Protein AF-A0A945MH71-F1 (afdb_monomer)

Solvent-accessible surface area (backbone atoms only — not comparable to full-atom values): 4890 Å² total; per-residue (Å²): 71,37,43,34,22,27,82,86,70,46,81,74,48,74,54,73,81,85,75,82,40,66,83,48,77,45,96,87,72,52,74,48,89,43,53,62,59,92,91,62,86,83,91,83,85,86,85,79,90,78,63,95,85,72,61,77,64,50,76,50,79,50,90,84,84,84,82,89,128

Nearest PDB structures (foldseek):
  8r6p-assembly1_J  TM=1.932E-01  e=4.673E+00  Mycolicibacterium smegmatis MC2 155

Secondary structure (DSSP, 8-state):
-EEEE-TTS-EEEEE----PPP-EE-TTS-EE--SS-TT------------TT----EEEE--------

Radius of gyration: 17.53 Å; Cα contacts (8 Å, |Δi|>4): 88; chains: 1; bounding box: 41×17×49 Å

pLDDT: mean 76.71, std 12.38, range [47.44, 92.62]

Mean predicted aligned error: 9.08 Å

Sequence (69 aa):
IVNLWSPTTELIHQDSVFISGANQKYFSGIQSDTALEPGSTSKFRLVIPLSEGDEVSYRTYQIRWEAYK

Structure (mmCIF, N/CA/C/O backbone):
data_AF-A0A945MH71-F1
#
_entry.id   AF-A0A945MH71-F1
#
loop_
_atom_site.group_PDB
_atom_site.id
_atom_site.type_symbol
_atom_site.label_atom_id
_atom_site.label_alt_id
_atom_site.label_comp_id
_atom_site.label_asym_id
_atom_site.label_entity_id
_atom_site.label_seq_id
_atom_site.pdbx_PDB_ins_code
_atom_site.Cartn_x
_atom_site.Cartn_y
_atom_site.Cartn_z
_atom_site.occupancy
_atom_site.B_iso_or_equiv
_atom_site.auth_seq_id
_atom_site.auth_comp_id
_atom_site.auth_asym_id
_atom_site.auth_atom_id
_atom_site.pdbx_PDB_model_num
ATOM 1 N N . ILE A 1 1 ? 3.606 -1.497 2.620 1.00 83.81 1 ILE A N 1
ATOM 2 C CA . ILE A 1 1 ? 2.912 -2.060 3.807 1.00 83.81 1 ILE A CA 1
ATOM 3 C C . ILE A 1 1 ? 1.852 -1.070 4.253 1.00 83.81 1 ILE A C 1
ATOM 5 O O . ILE A 1 1 ? 2.126 0.125 4.270 1.00 83.81 1 ILE A O 1
ATOM 9 N N 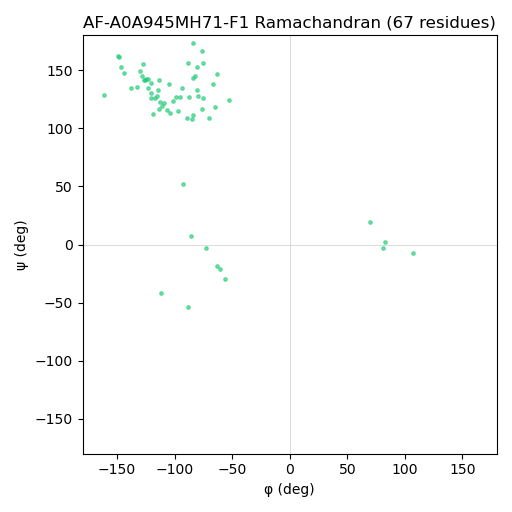. VAL A 1 2 ? 0.657 -1.545 4.569 1.00 87.62 2 VAL A N 1
ATOM 10 C CA . VAL A 1 2 ? -0.467 -0.742 5.041 1.00 87.62 2 VAL A CA 1
ATOM 11 C C . VAL A 1 2 ? -0.919 -1.273 6.381 1.00 87.62 2 VAL A C 1
ATOM 13 O O . VAL A 1 2 ? -1.080 -2.478 6.526 1.00 87.62 2 VAL A O 1
ATOM 16 N N . ASN A 1 3 ? -1.152 -0.359 7.315 1.00 90.50 3 ASN A N 1
ATOM 17 C CA . ASN A 1 3 ? -1.693 -0.672 8.628 1.00 90.50 3 ASN A CA 1
ATOM 18 C C . ASN A 1 3 ? -3.008 0.083 8.830 1.00 90.50 3 ASN A C 1
ATOM 20 O O . ASN A 1 3 ? -3.128 1.257 8.454 1.00 90.50 3 ASN A O 1
ATOM 24 N N . LEU A 1 4 ? -3.969 -0.606 9.428 1.00 90.06 4 LEU A N 1
ATOM 25 C CA . LEU A 1 4 ? -5.290 -0.115 9.778 1.00 90.06 4 LEU A CA 1
ATOM 26 C C . LEU A 1 4 ? -5.428 -0.098 11.297 1.00 90.06 4 LEU A C 1
ATOM 28 O O . LEU A 1 4 ? -5.087 -1.088 11.944 1.00 90.06 4 LEU A O 1
ATOM 32 N N . TRP A 1 5 ? -5.926 1.005 11.847 1.00 91.50 5 TRP A N 1
ATOM 33 C CA . TRP A 1 5 ? -5.906 1.236 13.287 1.00 91.50 5 TRP A CA 1
ATOM 34 C C . TRP A 1 5 ? -7.266 1.653 13.836 1.00 91.50 5 TRP A C 1
ATOM 36 O O . TRP A 1 5 ? -8.041 2.340 13.157 1.00 91.50 5 TRP A O 1
ATOM 46 N N . SER A 1 6 ? -7.507 1.279 15.089 1.00 91.38 6 SER A N 1
ATOM 47 C CA . SER A 1 6 ? -8.684 1.667 15.859 1.00 91.38 6 SER A CA 1
ATOM 48 C C . SER A 1 6 ? -8.598 3.117 16.356 1.00 91.38 6 SER A C 1
ATOM 50 O O . SER A 1 6 ? -7.515 3.718 16.351 1.00 91.38 6 SER A O 1
ATOM 52 N N . PRO A 1 7 ? -9.707 3.706 16.845 1.00 90.38 7 PRO A N 1
ATOM 53 C CA . PRO A 1 7 ? -9.684 4.998 17.533 1.00 90.38 7 PRO A CA 1
ATOM 54 C C . PRO A 1 7 ? -8.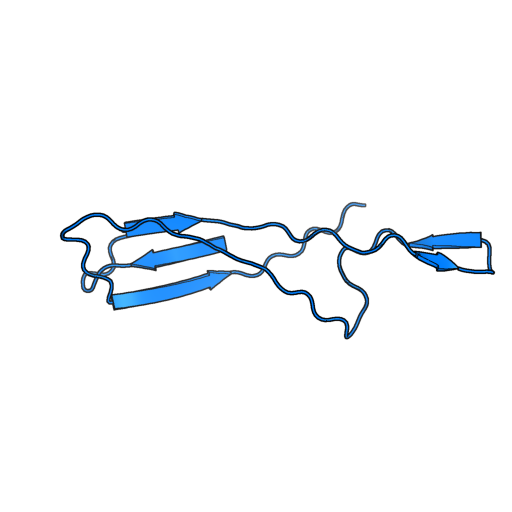734 5.036 18.737 1.00 90.38 7 PRO A C 1
ATOM 56 O O . PRO A 1 7 ? -8.175 6.087 19.041 1.00 90.38 7 PRO A O 1
ATOM 59 N N . THR A 1 8 ? -8.527 3.892 19.393 1.00 92.62 8 THR A N 1
ATOM 60 C CA . THR A 1 8 ? -7.642 3.705 20.556 1.00 92.62 8 THR A CA 1
ATOM 61 C C . THR A 1 8 ? -6.191 3.419 20.175 1.00 92.62 8 THR A C 1
ATOM 63 O O . THR A 1 8 ? -5.371 3.151 21.048 1.00 92.62 8 THR A O 1
ATOM 66 N N . THR A 1 9 ? -5.845 3.522 18.890 1.00 87.75 9 THR A N 1
ATOM 67 C CA . THR A 1 9 ? -4.511 3.267 18.325 1.00 87.75 9 THR A CA 1
ATOM 68 C C . THR A 1 9 ? -4.051 1.808 18.309 1.00 87.75 9 THR A C 1
ATOM 70 O O . THR A 1 9 ? -2.867 1.514 18.142 1.00 87.75 9 THR A O 1
ATOM 73 N N . GLU A 1 10 ? -4.991 0.874 18.413 1.00 90.69 10 GLU A N 1
ATOM 74 C CA . GLU A 1 10 ? -4.728 -0.561 18.320 1.00 90.69 10 GLU A CA 1
ATOM 75 C C . GLU A 1 10 ? -4.688 -1.005 16.850 1.00 90.69 10 GLU A C 1
ATOM 77 O O . GLU A 1 10 ? -5.420 -0.482 16.006 1.00 90.69 10 GLU A O 1
ATOM 82 N N . LEU A 1 11 ? -3.802 -1.950 16.517 1.00 88.62 11 LEU A N 1
ATOM 83 C CA . LEU A 1 11 ? -3.671 -2.474 15.156 1.00 88.62 11 LEU A CA 1
ATOM 84 C C . LEU A 1 11 ? -4.820 -3.446 14.863 1.00 88.62 11 LEU A C 1
ATOM 86 O O . LEU A 1 11 ? -4.895 -4.504 15.479 1.00 88.62 11 LEU A O 1
ATOM 90 N N . ILE A 1 12 ? -5.665 -3.106 13.891 1.00 90.38 12 ILE A N 1
ATOM 91 C CA . ILE A 1 12 ? -6.791 -3.943 13.454 1.00 90.38 12 ILE A CA 1
ATOM 92 C C . ILE A 1 12 ? -6.325 -4.900 12.356 1.00 90.38 12 ILE A C 1
ATOM 94 O O . ILE A 1 12 ? -6.464 -6.114 12.468 1.00 90.38 12 ILE A O 1
ATOM 98 N N . HIS A 1 13 ? -5.710 -4.357 11.300 1.00 88.06 13 HIS A N 1
ATOM 99 C CA . HIS A 1 13 ? -5.262 -5.141 10.149 1.00 88.06 13 HIS A CA 1
ATOM 100 C C . HIS A 1 13 ? -3.979 -4.597 9.526 1.00 88.06 13 HIS A C 1
ATOM 102 O O . HIS A 1 13 ? -3.694 -3.398 9.564 1.00 88.06 13 HIS A O 1
ATOM 108 N N . GLN A 1 14 ? -3.224 -5.494 8.895 1.00 88.81 14 GLN A N 1
ATOM 109 C CA . GLN A 1 14 ? -2.017 -5.179 8.147 1.00 88.81 14 GLN A CA 1
ATOM 110 C C . GLN A 1 14 ? -1.985 -5.985 6.851 1.00 88.81 14 GLN A C 1
ATOM 112 O O . GLN A 1 14 ? -2.237 -7.186 6.862 1.00 88.81 14 GLN A O 1
ATOM 117 N N . ASP A 1 15 ? -1.645 -5.326 5.745 1.00 86.75 15 ASP A N 1
ATOM 118 C CA . ASP A 1 15 ? -1.467 -5.990 4.453 1.00 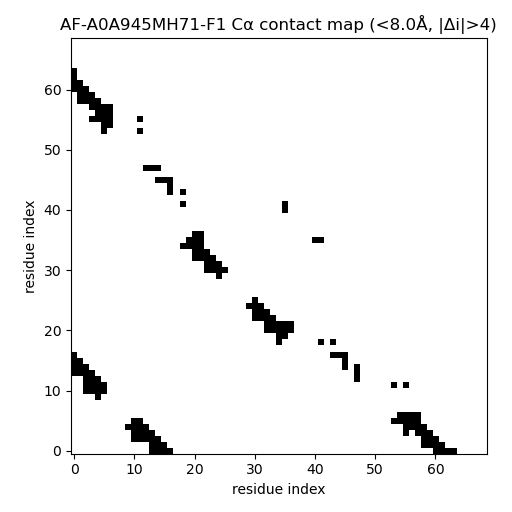86.75 15 ASP A CA 1
ATOM 119 C C . ASP A 1 15 ? -0.411 -5.273 3.591 1.00 86.75 15 ASP A C 1
ATOM 121 O O . ASP A 1 15 ? -0.032 -4.118 3.831 1.00 86.75 15 ASP A O 1
ATOM 125 N N . SER A 1 16 ? 0.110 -5.952 2.575 1.00 87.81 16 SER A N 1
ATOM 126 C CA . SER A 1 16 ? 1.088 -5.410 1.640 1.00 87.81 16 SER A CA 1
ATOM 127 C C . SER A 1 16 ? 0.872 -5.943 0.231 1.00 87.81 16 SER A C 1
ATOM 129 O O . SER A 1 16 ? 0.479 -7.084 0.034 1.00 87.81 16 SER A O 1
ATOM 131 N N . VAL A 1 17 ? 1.183 -5.110 -0.759 1.00 84.25 17 VAL A N 1
ATOM 132 C CA . VAL A 1 17 ? 1.164 -5.495 -2.169 1.00 84.25 17 VAL A CA 1
ATOM 133 C C . VAL A 1 17 ? 2.510 -5.163 -2.792 1.00 84.25 17 VAL A C 1
ATOM 135 O O . VAL A 1 17 ? 3.108 -4.130 -2.472 1.00 84.25 17 VAL A O 1
ATOM 138 N N . PHE A 1 18 ? 2.970 -6.044 -3.673 1.00 80.31 18 PHE A N 1
ATOM 139 C CA . PHE A 1 18 ? 4.191 -5.874 -4.447 1.00 80.31 18 PHE A CA 1
ATOM 140 C C . PHE A 1 18 ? 3.825 -5.505 -5.881 1.00 80.31 18 PHE A C 1
ATOM 142 O O . PHE A 1 18 ? 2.885 -6.057 -6.453 1.00 80.31 18 PHE A O 1
ATOM 149 N N . ILE A 1 19 ? 4.560 -4.554 -6.451 1.00 76.12 19 ILE A N 1
ATOM 150 C CA . ILE A 1 19 ? 4.411 -4.141 -7.844 1.00 76.12 19 ILE A CA 1
ATOM 151 C C . ILE A 1 19 ? 5.695 -4.545 -8.560 1.00 76.12 19 ILE A C 1
ATOM 153 O O . ILE A 1 19 ? 6.772 -4.062 -8.216 1.00 76.12 19 ILE A O 1
ATOM 157 N N . SER A 1 20 ? 5.575 -5.448 -9.529 1.00 70.00 20 SER A N 1
ATOM 158 C CA . SER A 1 20 ? 6.673 -5.815 -10.424 1.00 70.00 20 SER A CA 1
ATOM 159 C C . SER A 1 20 ? 6.797 -4.796 -11.555 1.00 70.00 20 SER A C 1
ATOM 161 O O . SER A 1 20 ? 5.788 -4.281 -12.042 1.00 70.00 20 SER A O 1
ATOM 163 N N . GLY A 1 21 ? 8.030 -4.526 -11.980 1.00 64.00 21 GLY A N 1
ATOM 164 C CA . GLY A 1 21 ? 8.301 -3.605 -13.083 1.00 64.00 21 GLY A CA 1
ATOM 165 C C . GLY A 1 21 ? 8.209 -4.206 -14.459 1.00 64.00 21 GLY A C 1
ATOM 166 O O . GLY A 1 21 ? 8.045 -5.413 -14.632 1.00 64.00 21 GLY A O 1
ATOM 167 N N . ALA A 1 22 ? 8.326 -3.320 -15.443 1.00 60.94 22 ALA A N 1
ATOM 168 C CA . ALA A 1 22 ? 8.397 -3.690 -16.842 1.00 60.94 22 ALA A CA 1
ATOM 169 C C . ALA A 1 22 ? 9.823 -4.135 -17.189 1.00 60.94 22 ALA A C 1
ATOM 171 O O . ALA A 1 22 ? 10.789 -3.455 -16.854 1.00 60.94 22 ALA A O 1
ATOM 172 N N . ASN A 1 23 ? 9.954 -5.263 -17.890 1.00 57.97 23 ASN A N 1
ATOM 173 C CA . ASN A 1 23 ? 11.234 -5.687 -18.446 1.00 57.97 23 ASN A CA 1
ATOM 174 C C . ASN A 1 23 ? 11.427 -4.992 -19.803 1.00 57.97 23 ASN A C 1
ATOM 176 O O . ASN A 1 23 ? 10.719 -5.305 -20.764 1.00 57.97 23 ASN A O 1
ATOM 180 N N . GLN A 1 24 ? 12.339 -4.022 -19.878 1.00 56.38 24 GLN A N 1
ATOM 181 C CA . GLN A 1 24 ? 12.586 -3.246 -21.095 1.00 56.38 24 GLN A CA 1
ATOM 182 C C . GLN A 1 24 ? 13.950 -3.625 -21.692 1.00 56.38 24 GLN A C 1
ATOM 184 O O . GLN A 1 24 ? 14.993 -3.481 -21.051 1.00 56.38 24 GLN A O 1
ATOM 189 N N . LYS A 1 25 ? 13.950 -4.082 -22.952 1.00 55.97 25 LYS A N 1
ATOM 190 C CA . LYS A 1 25 ? 15.169 -4.323 -23.736 1.00 55.97 25 LYS A CA 1
ATOM 191 C C . LYS A 1 25 ? 15.446 -3.119 -24.631 1.00 55.97 25 LYS A C 1
ATOM 193 O O . LYS A 1 25 ? 14.670 -2.831 -25.542 1.00 55.97 25 LYS A O 1
ATOM 198 N N . TYR A 1 26 ? 16.552 -2.426 -24.387 1.00 57.06 26 TYR A N 1
ATOM 199 C CA . TYR A 1 26 ? 16.975 -1.297 -25.213 1.00 57.06 26 TYR A CA 1
ATOM 200 C C . TYR A 1 26 ? 17.678 -1.785 -26.490 1.00 57.06 26 TYR A C 1
ATOM 202 O O . TYR A 1 26 ? 18.303 -2.848 -26.507 1.00 57.06 26 TYR A O 1
ATOM 210 N N . PHE A 1 27 ? 17.617 -0.993 -27.568 1.00 56.31 27 PHE A N 1
ATOM 211 C CA . PHE A 1 27 ? 18.272 -1.309 -28.852 1.00 56.31 27 PHE A CA 1
ATOM 212 C C . PHE A 1 27 ? 19.803 -1.447 -28.727 1.00 56.31 27 PHE A C 1
ATOM 214 O O . PHE A 1 27 ? 20.435 -2.108 -29.543 1.00 56.31 27 PHE A O 1
ATOM 221 N N . SER A 1 28 ? 20.386 -0.869 -27.671 1.00 69.94 28 SER A N 1
ATOM 222 C CA . SER A 1 28 ? 21.793 -1.014 -27.276 1.00 69.94 28 SER A CA 1
ATOM 223 C C . SER A 1 28 ? 22.144 -2.386 -26.681 1.00 69.94 28 SER A C 1
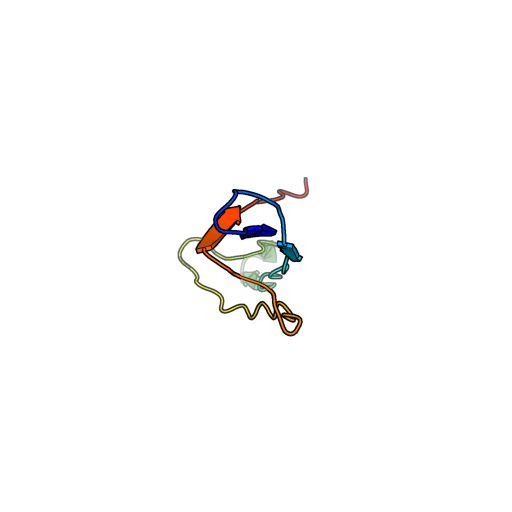ATOM 225 O O . SER A 1 28 ? 23.300 -2.618 -26.342 1.00 69.94 28 SER A O 1
ATOM 227 N N . GLY A 1 29 ? 21.171 -3.289 -26.522 1.00 57.16 29 GLY A N 1
ATOM 228 C CA . GLY A 1 29 ? 21.365 -4.605 -25.911 1.00 57.16 29 GLY A CA 1
ATOM 229 C C . GLY A 1 29 ? 21.328 -4.606 -24.381 1.00 57.16 29 GLY A C 1
ATOM 230 O O . GLY A 1 29 ? 21.484 -5.666 -23.783 1.00 57.16 29 GLY A O 1
ATOM 231 N N . ILE A 1 30 ? 21.092 -3.454 -23.744 1.00 56.28 30 ILE A N 1
ATOM 232 C CA . ILE A 1 30 ? 20.979 -3.342 -22.285 1.00 56.28 30 ILE A CA 1
ATOM 233 C C . ILE A 1 30 ? 19.580 -3.800 -21.852 1.00 56.28 30 ILE A C 1
ATOM 235 O O . ILE A 1 30 ? 18.571 -3.315 -22.370 1.00 56.28 30 ILE A O 1
ATOM 239 N N . GLN A 1 31 ? 19.533 -4.730 -20.899 1.00 56.72 31 GLN A N 1
ATOM 240 C CA . GLN A 1 31 ? 18.326 -5.146 -20.191 1.00 56.72 31 GLN A CA 1
ATOM 241 C C . GLN A 1 31 ? 18.336 -4.472 -18.815 1.00 56.72 31 GLN A C 1
ATOM 243 O O . GLN A 1 31 ? 19.324 -4.579 -18.091 1.00 56.72 31 GLN A O 1
ATOM 248 N N . SER A 1 32 ? 17.281 -3.723 -18.492 1.00 58.88 32 SER A N 1
ATOM 249 C CA . SER A 1 32 ? 17.124 -3.065 -17.190 1.00 58.88 32 SER A CA 1
ATOM 250 C C . SER A 1 32 ? 15.988 -3.739 -16.428 1.00 58.88 32 SER A C 1
ATOM 252 O O . SER A 1 32 ? 14.847 -3.722 -16.886 1.00 58.88 32 SER A O 1
ATOM 254 N N . ASP A 1 33 ? 16.297 -4.314 -15.268 1.00 58.03 33 ASP A N 1
ATOM 255 C CA . ASP A 1 33 ? 15.325 -4.957 -14.376 1.00 58.03 33 ASP A CA 1
ATOM 256 C C . ASP A 1 33 ? 14.814 -3.962 -13.320 1.00 58.03 33 ASP A C 1
ATOM 258 O O . ASP A 1 33 ? 14.875 -4.206 -12.114 1.00 58.03 33 ASP A O 1
ATOM 262 N N . THR A 1 34 ? 14.332 -2.791 -13.749 1.00 59.22 34 THR A N 1
ATOM 263 C CA . THR A 1 34 ? 13.802 -1.802 -12.797 1.00 59.22 34 THR A CA 1
ATOM 264 C C . THR A 1 34 ? 12.317 -2.057 -12.526 1.00 59.22 34 THR A C 1
ATOM 266 O O . THR A 1 34 ? 11.503 -2.122 -13.444 1.00 59.22 34 THR A O 1
ATOM 269 N N . ALA A 1 35 ? 11.940 -2.168 -11.245 1.00 64.62 35 ALA A N 1
ATOM 270 C CA . ALA A 1 35 ? 10.561 -2.428 -10.809 1.00 64.62 35 ALA A CA 1
ATOM 271 C C . ALA A 1 35 ? 9.553 -1.309 -11.185 1.00 64.62 35 ALA A C 1
ATOM 273 O O . ALA A 1 35 ? 8.347 -1.527 -11.185 1.00 64.62 35 ALA A O 1
ATOM 274 N N . LEU A 1 36 ? 10.027 -0.105 -11.505 1.00 66.50 36 LEU A N 1
ATOM 275 C CA . LEU A 1 36 ? 9.245 0.999 -12.063 1.00 66.50 36 LEU A CA 1
ATOM 276 C C . LEU A 1 36 ? 10.231 1.982 -12.707 1.00 66.50 36 LEU A C 1
ATOM 278 O O . LEU A 1 36 ? 11.183 2.397 -12.049 1.00 66.50 36 LEU A O 1
ATOM 282 N N . GLU A 1 37 ? 10.016 2.377 -13.960 1.00 69.00 37 GLU A N 1
ATOM 283 C CA . GLU A 1 37 ? 10.868 3.383 -14.609 1.00 69.00 37 GLU A CA 1
ATOM 284 C C . GLU A 1 37 ? 10.770 4.740 -13.882 1.00 69.00 37 GLU A C 1
ATOM 286 O O . GLU A 1 37 ? 9.688 5.082 -13.378 1.00 69.00 37 GLU A O 1
ATOM 291 N N . PRO A 1 38 ? 11.846 5.549 -13.833 1.00 68.00 38 PRO A N 1
ATOM 292 C CA . PRO A 1 38 ? 11.790 6.894 -13.269 1.00 68.00 38 PRO A CA 1
ATOM 293 C C . PRO A 1 38 ? 10.667 7.725 -13.907 1.00 68.00 38 PRO A C 1
ATOM 295 O O . PRO A 1 38 ? 10.595 7.873 -15.124 1.00 68.00 38 PRO A O 1
ATOM 298 N N . GLY A 1 39 ? 9.767 8.264 -13.082 1.00 72.69 39 GLY A N 1
ATOM 299 C CA . GLY A 1 39 ? 8.608 9.040 -13.543 1.00 72.69 39 GLY A CA 1
ATOM 300 C C . GLY A 1 39 ? 7.411 8.209 -14.023 1.00 72.69 39 GLY A C 1
ATOM 301 O O . GLY A 1 39 ? 6.366 8.781 -14.330 1.00 72.69 39 GLY A O 1
ATOM 302 N N . SER A 1 40 ? 7.515 6.877 -14.053 1.00 71.69 40 SER A N 1
ATOM 303 C CA . SER A 1 40 ? 6.368 6.010 -14.325 1.00 71.69 40 SER A CA 1
ATOM 304 C C . SER A 1 40 ? 5.432 5.916 -13.116 1.00 71.69 40 SER A C 1
ATOM 306 O O . SER A 1 40 ? 5.813 6.157 -11.970 1.00 71.69 40 SER A O 1
ATOM 308 N N . THR A 1 41 ? 4.169 5.581 -13.376 1.00 75.62 41 THR A N 1
ATOM 309 C CA . THR A 1 41 ? 3.168 5.316 -12.337 1.00 75.62 41 THR A CA 1
ATOM 310 C C . THR A 1 41 ? 2.573 3.937 -12.573 1.00 75.62 41 THR A C 1
ATOM 312 O O . THR A 1 41 ? 2.363 3.532 -13.716 1.00 75.62 41 THR A O 1
ATOM 315 N N . S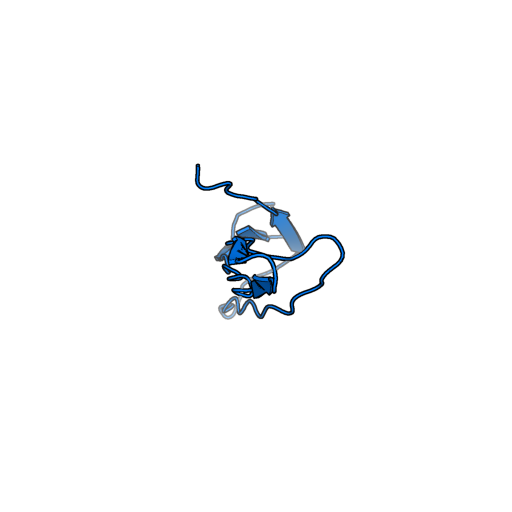ER A 1 42 ? 2.293 3.206 -11.496 1.00 76.56 42 SER A N 1
ATOM 316 C CA . SER A 1 42 ? 1.613 1.914 -11.568 1.00 76.56 42 S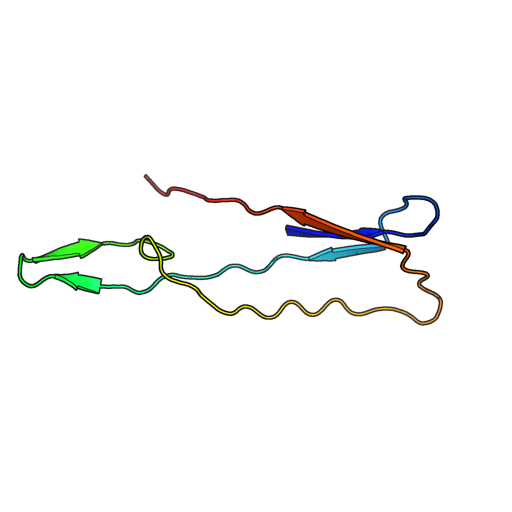ER A CA 1
ATOM 317 C C . SER A 1 42 ? 0.428 1.890 -10.619 1.00 76.56 42 SER A C 1
ATOM 319 O O . SER A 1 42 ? 0.447 2.498 -9.546 1.00 76.56 42 SER A O 1
ATOM 321 N N . LYS A 1 43 ? -0.630 1.200 -11.040 1.00 81.75 43 LYS A N 1
ATOM 322 C CA . LYS A 1 43 ? -1.843 1.020 -10.246 1.00 81.75 43 LYS A CA 1
ATOM 323 C C . LYS A 1 43 ? -1.725 -0.281 -9.469 1.00 81.75 43 LYS A C 1
ATOM 325 O O . LYS A 1 43 ? -1.391 -1.316 -10.036 1.00 81.75 43 LYS A O 1
ATOM 330 N N . PHE A 1 44 ? -2.075 -0.237 -8.192 1.00 81.88 44 PHE A N 1
ATOM 331 C CA . PHE A 1 44 ? -2.183 -1.419 -7.346 1.00 81.88 44 PHE A CA 1
ATOM 332 C C . PHE A 1 44 ? -3.546 -1.452 -6.660 1.00 81.88 44 PHE A C 1
ATOM 334 O O . PHE A 1 44 ? -4.178 -0.413 -6.456 1.00 81.88 44 PHE A O 1
ATOM 341 N N . ARG A 1 45 ? -3.996 -2.653 -6.285 1.00 83.00 45 ARG A N 1
ATOM 342 C CA . ARG A 1 45 ? -5.205 -2.853 -5.483 1.00 83.00 45 ARG A CA 1
ATOM 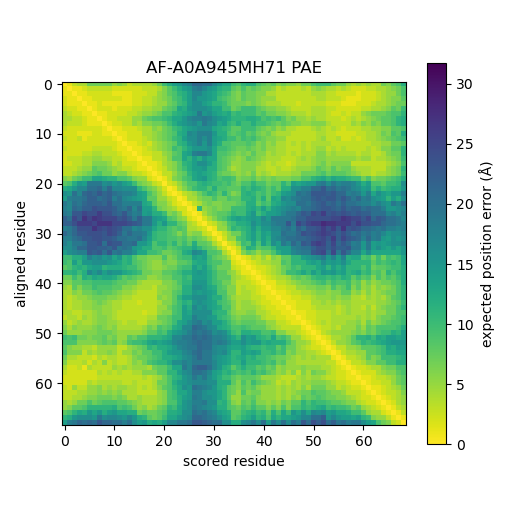343 C C . ARG A 1 45 ? -4.832 -3.577 -4.198 1.00 83.00 45 ARG A C 1
ATOM 345 O O . ARG A 1 45 ? -4.235 -4.643 -4.254 1.00 83.00 45 ARG A O 1
ATOM 352 N N . LEU A 1 46 ? -5.212 -2.995 -3.067 1.00 82.94 46 LEU A N 1
ATOM 353 C CA . LEU A 1 46 ? -5.097 -3.606 -1.746 1.00 82.94 46 LEU A CA 1
ATOM 354 C C . LEU A 1 46 ? -6.508 -3.817 -1.199 1.00 82.94 46 LEU A C 1
ATOM 356 O O . LEU A 1 46 ? -7.295 -2.868 -1.192 1.00 82.94 46 LEU A O 1
ATOM 360 N N . VAL A 1 47 ? -6.824 -5.034 -0.762 1.00 84.81 47 VAL A N 1
ATOM 361 C CA . VAL A 1 47 ? -8.135 -5.381 -0.206 1.00 84.81 47 VAL A CA 1
ATOM 362 C C . VAL A 1 47 ? -7.926 -5.842 1.225 1.00 84.81 47 VAL A C 1
ATOM 364 O O . VAL A 1 47 ? -7.337 -6.889 1.447 1.00 84.81 47 VAL A O 1
ATOM 367 N N . ILE A 1 48 ? -8.419 -5.054 2.177 1.00 83.62 48 ILE A N 1
ATOM 368 C CA . ILE A 1 48 ? -8.368 -5.392 3.598 1.00 83.62 48 ILE A CA 1
ATOM 369 C C . ILE A 1 48 ? -9.776 -5.849 3.991 1.00 83.62 48 ILE A C 1
ATOM 371 O O . ILE A 1 48 ? -10.694 -5.027 3.915 1.00 83.62 48 ILE A O 1
ATOM 375 N N . PRO A 1 49 ? -9.987 -7.131 4.335 1.00 82.31 49 PRO A N 1
ATOM 376 C CA . PRO A 1 49 ? -11.27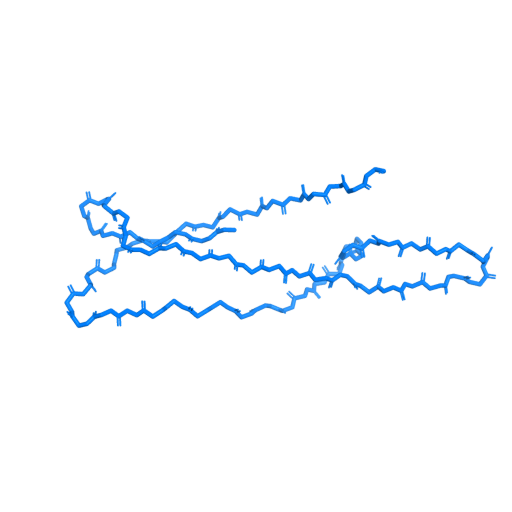0 -7.575 4.865 1.00 82.31 49 PRO A CA 1
ATOM 377 C C . PRO A 1 49 ? -11.492 -6.932 6.237 1.00 82.31 49 PRO A C 1
ATOM 379 O O . PRO A 1 49 ? -10.552 -6.842 7.018 1.00 82.31 49 PRO A O 1
ATOM 382 N N . LEU A 1 50 ? -12.715 -6.474 6.504 1.00 84.25 50 LEU A N 1
ATOM 383 C CA . LEU A 1 50 ? -13.133 -5.969 7.813 1.00 84.25 50 LEU A CA 1
ATOM 384 C C . LEU A 1 50 ? -14.186 -6.914 8.381 1.00 84.25 50 LEU A C 1
ATOM 386 O O . LEU A 1 50 ? -15.037 -7.407 7.632 1.00 84.25 50 LEU A O 1
ATOM 390 N N . SER A 1 51 ? -14.128 -7.151 9.683 1.00 86.06 51 SER A N 1
ATOM 391 C CA . SER A 1 51 ? -15.145 -7.894 10.419 1.00 86.06 51 SER A CA 1
ATOM 392 C C . SER A 1 51 ? -16.241 -6.950 10.913 1.00 86.06 51 SER A C 1
ATOM 394 O O . SER A 1 51 ? -16.043 -5.743 11.069 1.00 86.06 51 SER A O 1
ATOM 396 N N . GLU A 1 52 ? -17.429 -7.497 11.160 1.00 81.25 52 GLU A N 1
ATOM 397 C CA . GLU A 1 52 ? -18.526 -6.733 11.750 1.00 81.25 52 GLU A CA 1
ATOM 398 C C . GLU A 1 52 ? -18.138 -6.313 13.180 1.00 81.25 52 GLU A C 1
ATOM 400 O O . GLU A 1 52 ? -17.864 -7.164 14.025 1.00 81.25 52 GLU A O 1
ATOM 405 N N . GLY A 1 53 ? -18.069 -5.002 13.434 1.00 81.75 53 GLY A N 1
ATOM 406 C CA . GLY A 1 53 ? -17.627 -4.431 14.715 1.00 81.75 53 GLY A CA 1
ATOM 407 C C . GLY A 1 53 ? -16.240 -3.777 14.703 1.00 81.75 53 GLY A C 1
ATOM 408 O O . GLY A 1 53 ? -15.895 -3.119 15.682 1.00 81.75 53 GLY A O 1
ATOM 409 N N . ASP A 1 54 ? -15.471 -3.886 13.614 1.00 83.69 54 ASP A N 1
ATOM 410 C CA . ASP A 1 54 ? -14.185 -3.189 13.499 1.00 83.69 54 ASP A CA 1
ATOM 411 C C . ASP A 1 54 ? -14.394 -1.670 13.350 1.00 83.69 54 ASP A C 1
ATOM 413 O O . ASP A 1 54 ? -14.818 -1.177 12.300 1.00 83.69 54 ASP A O 1
ATOM 417 N N . GLU A 1 55 ? -14.064 -0.898 14.389 1.00 86.50 55 GLU A N 1
ATOM 418 C CA . GLU A 1 55 ? -14.026 0.566 14.308 1.00 86.50 55 GLU A CA 1
ATOM 419 C C . GLU A 1 55 ? -12.684 1.042 13.754 1.00 86.50 55 GLU A C 1
ATOM 421 O O . GLU A 1 55 ? -11.657 0.969 14.419 1.00 86.50 55 GLU A O 1
ATOM 426 N N . VAL A 1 56 ? -12.690 1.589 12.540 1.00 85.75 56 VAL A N 1
ATOM 427 C CA . VAL A 1 56 ? -11.494 2.122 11.877 1.00 85.75 56 VAL A CA 1
ATOM 428 C C . VAL A 1 56 ? -11.430 3.636 12.046 1.00 85.75 56 VAL A C 1
ATOM 430 O O . VAL A 1 56 ? -12.360 4.339 11.660 1.00 85.75 56 VAL A O 1
ATOM 433 N N . SER A 1 57 ? -10.303 4.154 12.541 1.00 87.81 57 SER A N 1
ATOM 434 C CA . SER A 1 57 ? -10.097 5.602 12.715 1.00 87.81 57 SER A CA 1
ATOM 435 C C . SER A 1 57 ? -9.047 6.177 11.769 1.00 87.81 57 SER A C 1
ATOM 437 O O . SER A 1 57 ? -9.241 7.242 11.182 1.00 87.81 57 SER A O 1
ATOM 439 N N . TYR A 1 58 ? -7.935 5.467 11.563 1.00 86.81 58 TYR A N 1
ATOM 440 C CA . TYR A 1 58 ? -6.865 5.967 10.707 1.00 86.81 58 TYR A CA 1
ATOM 441 C C . TYR A 1 58 ? -6.097 4.859 9.986 1.00 86.81 58 TYR A C 1
ATOM 443 O O . TYR A 1 58 ? -6.126 3.678 10.342 1.00 86.81 58 TYR A O 1
ATOM 451 N N . ARG A 1 59 ? -5.400 5.268 8.921 1.00 87.38 59 ARG A N 1
ATOM 452 C CA . ARG A 1 59 ? -4.651 4.388 8.023 1.00 87.38 59 ARG A CA 1
ATOM 453 C C . ARG A 1 59 ? -3.265 4.952 7.766 1.00 87.38 59 ARG A C 1
ATOM 455 O O . ARG A 1 59 ? -3.120 6.135 7.468 1.00 87.38 59 ARG A O 1
ATOM 462 N N . THR A 1 60 ? -2.252 4.094 7.823 1.00 89.00 60 THR A N 1
ATOM 463 C CA . THR A 1 60 ? -0.869 4.474 7.519 1.00 89.00 60 THR A CA 1
ATOM 464 C C . THR A 1 60 ? -0.290 3.612 6.406 1.00 89.00 60 THR A C 1
ATOM 466 O O . THR A 1 60 ? -0.559 2.413 6.312 1.00 89.00 60 THR A O 1
ATOM 469 N N . TYR A 1 61 ? 0.508 4.241 5.540 1.00 87.25 61 TYR A N 1
ATOM 470 C CA . TYR A 1 61 ? 1.154 3.599 4.400 1.00 87.25 61 TYR A CA 1
ATOM 471 C C . TYR A 1 61 ? 2.665 3.749 4.522 1.00 87.25 61 TYR A C 1
ATOM 473 O O . TYR A 1 61 ? 3.178 4.847 4.716 1.00 87.25 61 TYR A O 1
ATOM 481 N N . GLN A 1 62 ? 3.375 2.640 4.364 1.00 86.19 62 GLN A N 1
ATOM 482 C CA . GLN A 1 62 ? 4.822 2.615 4.216 1.00 86.19 62 GLN A CA 1
ATOM 483 C C . GLN A 1 62 ? 5.173 2.151 2.809 1.00 86.19 62 GLN A C 1
ATOM 485 O O . GLN A 1 62 ? 4.804 1.041 2.404 1.00 86.19 62 GLN A O 1
ATOM 490 N N . ILE A 1 63 ? 5.918 2.990 2.098 1.00 80.94 63 ILE A N 1
ATOM 491 C CA . ILE A 1 63 ? 6.523 2.660 0.810 1.00 80.94 63 ILE A CA 1
ATOM 492 C C . ILE A 1 63 ? 7.955 2.207 1.091 1.00 80.94 63 ILE A C 1
ATOM 494 O O . ILE A 1 63 ? 8.699 2.896 1.787 1.00 80.94 63 ILE A O 1
ATOM 498 N N . ARG A 1 64 ? 8.320 1.027 0.587 1.00 79.88 64 ARG A N 1
ATOM 499 C CA . ARG A 1 64 ? 9.670 0.466 0.693 1.00 79.88 64 ARG A CA 1
ATOM 500 C C . ARG A 1 64 ? 10.162 0.127 -0.706 1.00 79.88 64 ARG A C 1
ATOM 502 O O . ARG A 1 64 ? 9.376 -0.342 -1.524 1.00 79.88 64 ARG A O 1
ATOM 509 N N . TRP A 1 65 ? 11.443 0.367 -0.944 1.00 73.19 65 TRP A N 1
ATOM 510 C CA . TRP A 1 65 ? 12.131 0.022 -2.180 1.00 73.19 65 TRP A CA 1
ATOM 511 C C . TRP A 1 65 ? 13.222 -0.985 -1.838 1.00 73.19 65 TRP A C 1
ATOM 513 O O . TRP A 1 65 ? 14.038 -0.722 -0.956 1.00 73.19 65 TRP A O 1
ATOM 523 N N . GLU A 1 66 ? 13.226 -2.125 -2.518 1.00 68.81 66 GLU A N 1
ATOM 524 C CA . GLU A 1 66 ? 14.303 -3.106 -2.425 1.00 68.81 66 GLU A CA 1
ATOM 52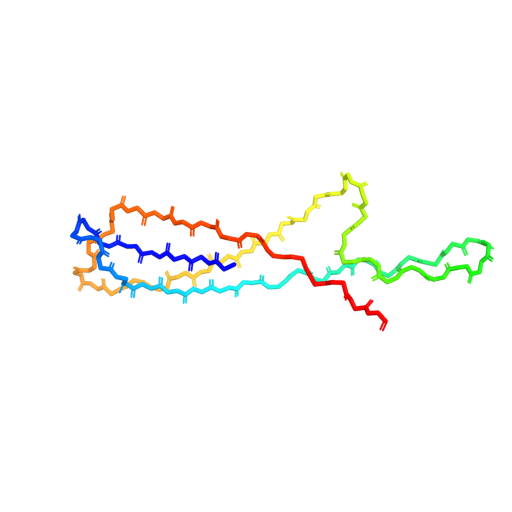5 C C . GLU A 1 66 ? 15.115 -3.041 -3.714 1.00 68.81 66 GLU A C 1
ATOM 527 O O . GLU A 1 66 ? 14.600 -3.303 -4.800 1.00 68.81 66 GLU A O 1
ATOM 532 N N . ALA A 1 67 ? 16.378 -2.639 -3.595 1.00 63.78 67 ALA A N 1
ATOM 533 C CA . ALA A 1 67 ? 17.332 -2.737 -4.686 1.00 63.78 67 ALA A CA 1
ATOM 534 C C . ALA A 1 67 ? 17.998 -4.112 -4.595 1.00 63.78 67 ALA A C 1
ATOM 536 O O . ALA A 1 67 ? 18.776 -4.362 -3.673 1.00 63.78 67 ALA A O 1
ATOM 537 N N . TYR A 1 68 ? 17.675 -5.000 -5.532 1.00 58.22 68 TYR A N 1
ATOM 538 C CA . TYR A 1 68 ? 18.415 -6.247 -5.702 1.00 58.22 68 TYR A CA 1
ATOM 539 C C . TYR A 1 68 ? 19.742 -5.911 -6.392 1.00 58.22 68 TYR A C 1
ATOM 541 O O . TYR A 1 68 ? 19.757 -5.194 -7.394 1.00 58.22 68 TYR A O 1
ATOM 549 N N . LYS A 1 69 ? 20.846 -6.334 -5.772 1.00 47.44 69 LYS A N 1
ATOM 550 C CA . LYS A 1 69 ? 22.221 -6.051 -6.197 1.00 47.44 69 LYS A CA 1
ATOM 551 C C . LYS A 1 69 ? 22.809 -7.224 -6.962 1.00 47.44 69 LYS A C 1
ATOM 553 O O . LYS A 1 69 ? 22.506 -8.368 -6.559 1.00 47.44 69 LYS A O 1
#

Foldseek 3Di:
DKFWAAPVGHTDDDDDDAQAQDFDQDPVRDTDRDRAPVPGDDDDDDDDDDDPPDHTDDMDDDDDDDDDD